Protein AF-A0A0S2UX70-F1 (afdb_monomer_lite)

Secondary structure (DSSP, 8-state):
-HHHHHHHHHHHHHHHHHHHHHHHTT--SS-GGGSPP-TTS----TT--TTT--STTT-SSTTPPP---SSSS-HHHHHHHHIIIIIHHHHHHHHHHT-TTTTTTSSSHHHHHHHH-

Sequence (117 aa):
MDEACKDAGLKYTETFKVAENLQLDGMGEPMPKDLHPDWAGEHVWSLKIGAYHDGPGYGGAQGQSGEFRMSNCSDIERVCFESVGYWMTYIFKGMAHGSWNDATYFDGSLGMDRWLV

Structure (mmCIF, N/CA/C/O backbone):
data_AF-A0A0S2UX70-F1
#
_entry.id   AF-A0A0S2UX70-F1
#
loop_
_atom_site.group_PDB
_atom_site.id
_atom_site.type_symbol
_atom_site.label_atom_id
_atom_site.label_alt_id
_atom_site.label_comp_id
_atom_site.label_asym_id
_atom_site.label_entity_id
_atom_site.label_seq_id
_atom_site.pdbx_PDB_ins_code
_atom_site.Cartn_x
_atom_site.Cartn_y
_atom_site.Cartn_z
_atom_site.occupancy
_atom_site.B_iso_or_equiv
_atom_site.auth_seq_id
_atom_site.auth_comp_id
_atom_site.auth_asym_id
_atom_site.auth_atom_id
_atom_site.pdbx_PDB_model_num
ATOM 1 N N . MET A 1 1 ? 11.529 7.102 -16.628 1.00 97.12 1 MET A N 1
ATOM 2 C CA . MET A 1 1 ? 11.497 6.936 -15.162 1.00 97.12 1 MET A CA 1
ATOM 3 C C . MET A 1 1 ? 10.191 7.482 -14.612 1.00 97.12 1 MET A C 1
ATOM 5 O O . MET A 1 1 ? 9.403 6.682 -14.143 1.00 97.12 1 MET A O 1
ATOM 9 N N . ASP A 1 2 ? 9.923 8.781 -14.765 1.00 98.50 2 ASP A N 1
ATOM 10 C CA . ASP A 1 2 ? 8.745 9.445 -14.184 1.00 98.50 2 ASP A CA 1
ATOM 11 C C . ASP A 1 2 ? 7.411 8.762 -14.506 1.00 98.50 2 ASP A C 1
ATOM 13 O O . ASP A 1 2 ? 6.670 8.432 -13.587 1.00 98.50 2 ASP A O 1
ATOM 17 N N . GLU A 1 3 ? 7.129 8.482 -15.783 1.00 98.75 3 GLU A N 1
ATOM 18 C CA . GLU A 1 3 ? 5.881 7.801 -16.169 1.00 98.75 3 GLU A CA 1
ATOM 19 C C . GLU A 1 3 ? 5.774 6.396 -15.564 1.00 98.75 3 GLU A C 1
ATOM 21 O O . GLU A 1 3 ? 4.747 6.054 -14.998 1.00 98.75 3 GLU A O 1
ATOM 26 N N . ALA A 1 4 ? 6.863 5.624 -15.535 1.00 98.38 4 ALA A N 1
ATOM 27 C CA . ALA A 1 4 ? 6.850 4.304 -14.902 1.00 98.38 4 ALA A CA 1
ATOM 28 C C . ALA A 1 4 ? 6.574 4.376 -13.389 1.00 98.38 4 ALA A C 1
ATOM 30 O O . ALA A 1 4 ? 5.921 3.494 -12.841 1.00 98.38 4 ALA A O 1
ATOM 31 N N . CYS A 1 5 ? 7.040 5.428 -12.708 1.00 98.44 5 CYS A N 1
ATOM 32 C CA . CYS A 1 5 ? 6.722 5.652 -11.298 1.00 98.44 5 CYS A CA 1
ATOM 33 C C . CYS A 1 5 ? 5.262 6.069 -11.088 1.00 98.44 5 CYS A C 1
ATOM 35 O O . CYS A 1 5 ? 4.647 5.626 -10.120 1.00 98.44 5 CYS A O 1
ATOM 37 N N . LYS A 1 6 ? 4.701 6.891 -11.984 1.00 98.69 6 LYS A N 1
ATOM 38 C CA . LYS A 1 6 ? 3.277 7.258 -11.951 1.00 98.69 6 LYS A CA 1
ATOM 39 C C . LYS A 1 6 ? 2.390 6.036 -12.188 1.00 98.69 6 LYS A C 1
ATOM 41 O O . LYS A 1 6 ? 1.478 5.800 -11.401 1.00 98.69 6 LYS A O 1
ATOM 46 N N . ASP A 1 7 ? 2.713 5.227 -13.193 1.00 98.69 7 ASP A N 1
ATOM 47 C CA . ASP A 1 7 ? 1.980 4.002 -13.522 1.00 98.69 7 ASP A CA 1
ATOM 48 C C . ASP A 1 7 ? 2.062 2.971 -12.386 1.00 98.69 7 ASP A C 1
ATOM 50 O O . ASP A 1 7 ? 1.067 2.335 -12.042 1.00 98.69 7 ASP A O 1
ATOM 54 N N . ALA A 1 8 ? 3.220 2.839 -11.733 1.00 98.62 8 ALA A N 1
ATOM 55 C CA . ALA A 1 8 ? 3.358 1.999 -10.543 1.00 98.62 8 ALA A CA 1
ATOM 56 C C . ALA A 1 8 ? 2.503 2.509 -9.369 1.00 98.62 8 ALA A C 1
ATOM 58 O O . ALA A 1 8 ? 1.860 1.721 -8.677 1.00 98.62 8 ALA A O 1
ATOM 59 N N . GLY A 1 9 ? 2.449 3.830 -9.169 1.00 98.38 9 GLY A N 1
ATOM 60 C CA . GLY A 1 9 ? 1.581 4.443 -8.163 1.00 98.38 9 GLY A CA 1
ATOM 61 C C . GLY A 1 9 ? 0.096 4.197 -8.439 1.00 98.38 9 GLY A C 1
ATOM 62 O O . GLY A 1 9 ? -0.667 3.977 -7.498 1.00 98.38 9 GLY A O 1
ATOM 63 N N . LEU A 1 10 ? -0.311 4.156 -9.713 1.00 98.62 10 LEU A N 1
ATOM 64 C CA . LEU A 1 10 ? -1.676 3.800 -10.102 1.00 98.62 10 LEU A CA 1
ATOM 65 C C . LEU A 1 10 ? -2.014 2.365 -9.677 1.00 98.62 10 LEU A C 1
ATOM 67 O O . LEU A 1 10 ? -3.030 2.162 -9.015 1.00 98.62 10 LEU A O 1
ATOM 71 N N . LYS A 1 11 ? -1.132 1.399 -9.969 1.00 98.50 11 LYS A N 1
ATOM 72 C CA . LYS A 1 11 ? -1.313 -0.001 -9.547 1.00 98.50 11 LYS A CA 1
ATOM 73 C C . LYS A 1 11 ? -1.442 -0.126 -8.031 1.00 98.50 11 LYS A C 1
ATOM 75 O O . LYS A 1 11 ? -2.382 -0.742 -7.547 1.00 98.50 11 LYS A O 1
ATOM 80 N N . TYR A 1 12 ? -0.545 0.508 -7.272 1.00 98.69 12 TYR A N 1
ATOM 81 C CA . TYR A 1 12 ? -0.618 0.433 -5.811 1.00 98.69 12 TYR A CA 1
ATOM 82 C C . TYR A 1 12 ? -1.870 1.107 -5.241 1.00 98.69 12 TYR A C 1
ATOM 84 O O . TYR A 1 12 ? -2.402 0.645 -4.238 1.00 98.69 12 TYR A O 1
ATOM 92 N N . THR A 1 13 ? -2.372 2.166 -5.881 1.00 98.50 13 THR A N 1
ATOM 93 C CA . THR A 1 13 ? -3.639 2.788 -5.468 1.00 98.50 13 THR A CA 1
ATOM 94 C C . THR A 1 13 ? -4.797 1.791 -5.569 1.00 98.50 13 THR A C 1
ATOM 96 O O . THR A 1 13 ? -5.633 1.736 -4.670 1.00 98.50 13 THR A O 1
ATOM 99 N N . GLU A 1 14 ? -4.825 0.965 -6.619 1.00 98.50 14 GLU A N 1
ATOM 100 C CA . GLU A 1 14 ? -5.809 -0.111 -6.775 1.00 98.50 14 GLU A CA 1
ATOM 101 C C . GLU A 1 14 ? -5.623 -1.212 -5.720 1.00 98.50 14 GLU A C 1
ATOM 103 O O . GLU A 1 14 ? -6.578 -1.553 -5.021 1.00 98.50 14 GLU A O 1
ATOM 108 N N . THR A 1 15 ? -4.389 -1.690 -5.513 1.00 98.38 15 THR A N 1
ATOM 109 C CA . THR A 1 15 ? -4.065 -2.693 -4.481 1.00 98.38 15 THR A CA 1
ATOM 110 C C . THR A 1 15 ? -4.469 -2.221 -3.081 1.00 98.38 15 THR A C 1
ATOM 112 O O . THR A 1 15 ? -5.130 -2.943 -2.334 1.00 98.38 15 THR A O 1
ATOM 115 N N . PHE A 1 16 ? -4.114 -0.984 -2.722 1.00 98.62 16 PHE A N 1
ATOM 116 C CA . PHE A 1 16 ? -4.446 -0.399 -1.426 1.00 98.62 16 PHE A CA 1
ATOM 117 C C . PHE A 1 16 ? -5.955 -0.266 -1.245 1.00 98.62 16 PHE A C 1
ATOM 119 O O . PHE A 1 16 ? -6.456 -0.496 -0.149 1.00 98.62 16 PHE A O 1
ATOM 126 N N . LYS A 1 17 ? -6.702 0.070 -2.305 1.00 98.44 17 LYS A N 1
ATOM 127 C CA . LYS A 1 17 ? -8.152 0.240 -2.199 1.00 98.44 17 LYS A CA 1
ATOM 128 C C . LYS A 1 17 ? -8.868 -1.064 -1.853 1.00 98.44 17 LYS A C 1
ATOM 130 O O . LYS A 1 17 ? -9.833 -1.029 -1.093 1.00 98.44 17 LYS A O 1
ATOM 135 N N . VAL A 1 18 ? -8.379 -2.201 -2.348 1.00 98.31 18 VAL A N 1
ATOM 136 C CA . VAL A 1 18 ? -8.881 -3.524 -1.943 1.00 98.31 18 VAL A CA 1
ATOM 137 C C . VAL A 1 18 ? -8.646 -3.749 -0.446 1.00 98.31 18 VAL A C 1
ATOM 139 O O . VAL A 1 18 ? -9.591 -4.059 0.278 1.00 98.31 18 VAL A O 1
ATOM 142 N N . ALA A 1 19 ? -7.420 -3.523 0.035 1.00 98.19 19 ALA A N 1
ATOM 143 C CA . ALA A 1 19 ? -7.074 -3.688 1.448 1.00 98.19 19 ALA A CA 1
ATOM 144 C C . ALA A 1 19 ? -7.853 -2.736 2.373 1.00 98.19 19 ALA A C 1
ATOM 146 O O . ALA A 1 19 ? -8.356 -3.149 3.416 1.00 98.19 19 ALA A O 1
ATOM 147 N N . GLU A 1 20 ? -7.989 -1.468 1.979 1.00 98.38 20 GLU A N 1
ATOM 148 C CA . GLU A 1 20 ? -8.729 -0.454 2.731 1.00 98.38 20 GLU A CA 1
ATOM 149 C C . GLU A 1 20 ? -10.216 -0.805 2.825 1.00 98.38 20 GLU A C 1
ATOM 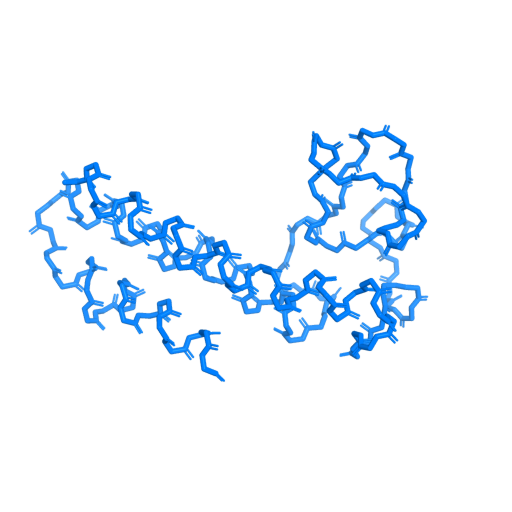151 O O . GLU A 1 20 ? -10.797 -0.700 3.902 1.00 98.38 20 GLU A O 1
ATOM 156 N N . ASN A 1 21 ? -10.832 -1.268 1.734 1.00 98.31 21 ASN A N 1
ATOM 157 C CA . ASN A 1 21 ? -12.232 -1.686 1.766 1.00 98.31 21 ASN A CA 1
ATOM 158 C C . ASN A 1 21 ? -12.436 -2.875 2.717 1.00 98.31 21 ASN A C 1
ATOM 160 O O . ASN A 1 21 ? -13.345 -2.828 3.536 1.00 98.31 21 ASN A O 1
ATOM 164 N N . LEU A 1 22 ? -11.556 -3.884 2.697 1.00 97.94 22 LEU A N 1
ATOM 165 C CA . LEU A 1 22 ? -11.627 -5.004 3.647 1.00 97.94 22 LEU A CA 1
ATOM 166 C C . LEU A 1 22 ? -11.506 -4.536 5.105 1.00 97.94 22 LEU A C 1
ATOM 168 O O . LEU A 1 22 ? -12.249 -5.008 5.966 1.00 97.94 22 LEU A O 1
ATOM 172 N N . GLN A 1 23 ? -10.611 -3.585 5.384 1.00 97.50 23 GLN A N 1
ATOM 173 C CA . GLN A 1 23 ? -10.465 -2.994 6.715 1.00 97.50 23 GLN A CA 1
ATOM 174 C C . GLN A 1 23 ? -11.734 -2.241 7.145 1.00 97.50 23 GLN A C 1
ATOM 176 O O . GLN A 1 23 ? -12.201 -2.402 8.273 1.00 97.50 23 GLN A O 1
ATOM 181 N N . LEU A 1 24 ? -12.302 -1.418 6.262 1.00 97.62 24 LEU A N 1
ATOM 182 C CA . LEU A 1 24 ? -13.479 -0.601 6.565 1.00 97.62 24 LEU A CA 1
ATOM 183 C C . LEU A 1 24 ? -14.767 -1.423 6.676 1.00 97.62 24 LEU A C 1
ATOM 185 O O . LEU A 1 24 ? -15.604 -1.117 7.526 1.00 97.62 24 LEU A O 1
ATOM 189 N N . ASP A 1 25 ? -14.894 -2.484 5.883 1.00 97.62 25 ASP A N 1
ATOM 190 C CA . ASP A 1 25 ? -16.026 -3.414 5.926 1.00 97.62 25 ASP A CA 1
ATOM 191 C C . ASP A 1 25 ? -15.913 -4.415 7.094 1.00 97.62 25 ASP A C 1
ATOM 193 O O . ASP A 1 25 ? -16.842 -5.177 7.360 1.00 97.62 25 ASP A O 1
ATOM 197 N N . GLY A 1 26 ? -14.789 -4.411 7.825 1.00 96.25 26 GLY A N 1
ATOM 198 C CA . GLY A 1 26 ? -14.541 -5.325 8.941 1.00 96.25 26 GLY A CA 1
ATOM 199 C C . GLY A 1 26 ? -14.310 -6.774 8.504 1.00 96.25 26 GLY A C 1
ATOM 200 O O . GLY A 1 26 ? -14.577 -7.693 9.275 1.00 96.25 26 GLY A O 1
ATOM 201 N N . MET A 1 27 ? -13.846 -6.960 7.267 1.00 96.31 27 MET A N 1
ATOM 202 C CA . MET A 1 27 ? -13.597 -8.248 6.614 1.00 96.31 27 MET A CA 1
ATOM 203 C C . MET A 1 27 ? -12.101 -8.576 6.488 1.00 96.31 27 MET A C 1
ATOM 205 O O . MET A 1 27 ? -11.738 -9.550 5.831 1.00 96.31 27 MET A O 1
ATOM 209 N N . GLY A 1 28 ? -11.218 -7.769 7.084 1.00 90.19 28 GLY A N 1
ATOM 210 C CA . GLY A 1 28 ? -9.805 -8.110 7.221 1.00 90.19 28 GLY A CA 1
ATOM 211 C C . GLY A 1 28 ? -9.634 -9.302 8.163 1.00 90.19 28 GLY A C 1
ATOM 212 O O . GLY A 1 28 ? -10.102 -9.273 9.299 1.00 90.19 28 GLY A O 1
ATOM 213 N N . GLU A 1 29 ? -8.970 -10.360 7.707 1.00 92.88 29 GLU A N 1
ATOM 214 C CA . GLU A 1 29 ? -8.735 -11.556 8.516 1.00 92.88 29 GLU A CA 1
ATOM 215 C C . GLU A 1 29 ? -7.230 -11.754 8.772 1.00 92.88 29 GLU A C 1
ATOM 217 O O . GLU A 1 29 ? -6.488 -12.077 7.839 1.00 92.88 29 GLU A O 1
ATOM 222 N N . PRO A 1 30 ? -6.751 -11.591 10.024 1.00 94.06 30 PRO A N 1
ATOM 223 C CA . PRO A 1 30 ? -7.443 -11.007 11.186 1.00 94.06 30 PRO A CA 1
ATOM 224 C C . PRO A 1 30 ? -7.571 -9.470 11.103 1.00 94.06 30 PRO A C 1
ATOM 226 O O . PRO A 1 30 ? -6.807 -8.812 10.399 1.00 94.06 30 PRO A O 1
ATOM 229 N N . MET A 1 31 ? -8.487 -8.886 11.886 1.00 97.81 31 MET A N 1
ATOM 230 C CA . MET A 1 31 ? -8.576 -7.429 12.071 1.00 97.81 31 MET A CA 1
ATOM 231 C C . MET A 1 31 ? -7.481 -6.931 13.040 1.00 97.81 31 MET A C 1
ATOM 233 O O . MET A 1 31 ? -7.072 -7.682 13.927 1.00 97.81 31 MET A O 1
ATOM 237 N N . PRO A 1 32 ? -7.061 -5.646 12.994 1.00 97.38 32 PRO A N 1
ATOM 238 C CA . PRO A 1 32 ? -5.983 -5.119 13.848 1.00 97.38 32 PRO A CA 1
ATOM 239 C C . PRO A 1 32 ? -6.156 -5.336 15.356 1.00 97.38 32 PRO A C 1
ATOM 241 O O . PRO A 1 32 ? -5.192 -5.621 16.063 1.00 97.38 32 PRO A O 1
ATOM 244 N N . LYS A 1 33 ? -7.394 -5.250 15.853 1.00 96.62 33 LYS A N 1
ATOM 245 C CA . LYS A 1 33 ? -7.744 -5.507 17.262 1.00 96.62 33 LYS A CA 1
ATOM 246 C C . LYS A 1 33 ? -7.490 -6.954 17.713 1.00 96.62 33 LYS A C 1
ATOM 248 O O . LYS A 1 33 ? -7.388 -7.196 18.909 1.00 96.62 33 LYS A O 1
ATOM 253 N N . ASP A 1 34 ? -7.434 -7.889 16.767 1.00 97.19 34 ASP A N 1
ATOM 254 C CA . ASP A 1 34 ? -7.280 -9.325 17.009 1.00 97.19 34 ASP A CA 1
ATOM 255 C C . ASP A 1 34 ? -5.826 -9.792 16.774 1.00 97.19 34 ASP A C 1
ATOM 257 O O . ASP A 1 34 ? -5.477 -10.933 17.077 1.00 97.19 34 ASP A O 1
ATOM 261 N N . LEU A 1 35 ? -4.962 -8.910 16.256 1.00 97.62 35 LEU A N 1
ATOM 262 C CA . LEU A 1 35 ? -3.515 -9.119 16.154 1.00 97.62 35 LEU A CA 1
ATOM 263 C C . LEU A 1 35 ? -2.814 -8.839 17.488 1.00 97.62 35 LEU A C 1
ATOM 265 O O . LEU A 1 35 ? -3.371 -8.197 18.376 1.00 97.62 35 LEU A O 1
ATOM 269 N N . HIS A 1 36 ? -1.557 -9.276 17.627 1.00 98.19 36 HIS A N 1
ATOM 270 C CA . HIS A 1 36 ? -0.724 -8.820 18.743 1.00 98.19 36 HIS A CA 1
ATOM 271 C C . HIS A 1 36 ? -0.553 -7.289 18.658 1.00 98.19 36 HIS A C 1
ATOM 273 O O . HIS A 1 36 ? -0.421 -6.785 17.537 1.00 98.19 36 HIS A O 1
ATOM 279 N N . PRO A 1 37 ? -0.519 -6.557 19.792 1.00 98.31 37 PRO A N 1
ATOM 280 C CA . PRO A 1 37 ? -0.268 -5.120 19.780 1.00 98.31 37 PRO A CA 1
ATOM 281 C C . PRO A 1 37 ? 0.983 -4.758 18.973 1.00 98.31 37 PRO A C 1
ATOM 283 O O . PRO A 1 37 ? 1.958 -5.519 18.940 1.00 98.31 37 PRO A O 1
ATOM 286 N N . ASP A 1 38 ? 0.954 -3.601 18.326 1.00 98.00 38 ASP A N 1
ATOM 287 C CA . ASP A 1 38 ? 2.112 -3.029 17.650 1.00 98.00 38 ASP A CA 1
ATOM 288 C C . ASP A 1 38 ? 3.221 -2.652 18.653 1.00 98.00 38 ASP A C 1
ATOM 290 O O . ASP A 1 38 ? 3.085 -2.818 19.871 1.00 98.00 38 ASP A O 1
ATOM 294 N N . TRP A 1 39 ? 4.354 -2.152 18.156 1.00 97.25 39 TRP A N 1
ATOM 295 C CA . TRP A 1 39 ? 5.474 -1.764 19.026 1.00 97.25 39 TRP A CA 1
ATOM 296 C C . TRP A 1 39 ? 5.116 -0.682 20.067 1.00 97.25 39 TRP A C 1
ATOM 298 O O . TRP A 1 39 ? 5.789 -0.583 21.095 1.00 97.25 39 TRP A O 1
ATOM 308 N N . ALA A 1 40 ? 4.075 0.120 19.811 1.00 97.19 40 ALA A N 1
ATOM 309 C CA . ALA A 1 40 ? 3.566 1.142 20.720 1.00 97.19 40 ALA A CA 1
ATOM 310 C C . ALA A 1 40 ? 2.555 0.576 21.736 1.00 97.19 40 ALA A C 1
ATOM 312 O O . ALA A 1 40 ? 2.113 1.297 22.632 1.00 97.19 40 ALA A O 1
ATOM 313 N N . GLY A 1 41 ? 2.228 -0.716 21.644 1.00 97.62 41 GLY A N 1
ATOM 314 C CA . GLY A 1 41 ? 1.231 -1.373 22.481 1.00 97.62 41 GLY A CA 1
ATOM 315 C C . GLY A 1 41 ? -0.205 -1.096 22.035 1.00 97.62 41 GLY A C 1
ATOM 316 O O . GLY A 1 41 ? -1.126 -1.271 22.831 1.00 97.62 41 GLY A O 1
ATOM 317 N N . GLU A 1 42 ? -0.406 -0.665 20.789 1.00 97.69 42 GLU A N 1
ATOM 318 C CA . GLU A 1 42 ? -1.706 -0.310 20.228 1.00 97.69 42 GLU A CA 1
ATOM 319 C C . GLU A 1 42 ? -2.169 -1.304 19.151 1.00 97.69 42 GLU A C 1
ATOM 321 O O . GLU A 1 42 ? -1.443 -2.198 18.726 1.00 97.69 42 GLU A O 1
ATOM 326 N N . HIS A 1 43 ? -3.416 -1.154 18.700 1.00 97.81 43 HIS A N 1
ATOM 327 C CA . HIS A 1 43 ? -4.022 -1.979 17.650 1.00 97.81 43 HIS A CA 1
ATOM 328 C C . HIS A 1 43 ? -4.431 -1.125 16.443 1.00 97.81 43 HIS A C 1
ATOM 330 O O . HIS A 1 43 ? -5.571 -1.178 15.974 1.00 97.81 43 HIS A O 1
ATOM 336 N N . VAL A 1 44 ? -3.512 -0.279 15.972 1.00 98.31 44 VAL A N 1
ATOM 337 C CA . VAL A 1 44 ? -3.716 0.558 14.782 1.00 98.31 44 VAL A CA 1
ATOM 338 C C . VAL A 1 44 ? -3.453 -0.269 13.521 1.00 98.31 44 VAL A C 1
ATOM 340 O O . VAL A 1 44 ? -2.523 -1.078 13.476 1.00 98.31 44 VAL A O 1
ATOM 343 N N . TRP A 1 45 ? -4.273 -0.077 12.484 1.00 98.56 45 TRP A N 1
ATOM 344 C CA . TRP A 1 45 ? -4.100 -0.758 11.197 1.00 98.56 45 TRP A CA 1
ATOM 345 C C . TRP A 1 45 ? -2.725 -0.458 10.593 1.00 98.56 45 TRP A C 1
ATOM 347 O O . TRP A 1 45 ? -2.324 0.707 10.539 1.00 98.56 45 TRP A O 1
ATOM 357 N N . SER A 1 46 ? -2.006 -1.483 10.115 1.00 98.56 46 SER A N 1
ATOM 358 C CA . SER A 1 46 ? -0.606 -1.322 9.692 1.00 98.56 46 SER A CA 1
ATOM 359 C C . SER A 1 46 ? -0.447 -0.308 8.559 1.00 98.56 46 SER A C 1
ATOM 361 O O . SER A 1 46 ? 0.497 0.481 8.541 1.00 98.56 46 SER A O 1
ATOM 363 N N . LEU A 1 47 ? -1.401 -0.301 7.629 1.00 98.56 47 LEU A N 1
ATOM 364 C CA . LEU A 1 47 ? -1.367 0.539 6.436 1.00 98.56 47 LEU A CA 1
ATOM 365 C C . LEU A 1 47 ? -1.940 1.951 6.663 1.00 98.56 47 LEU A C 1
ATOM 367 O O . LEU A 1 47 ? -2.002 2.745 5.722 1.00 98.56 47 LEU A O 1
ATOM 371 N N . LYS A 1 48 ? -2.342 2.306 7.894 1.00 98.56 48 LYS A N 1
ATOM 372 C CA . LYS A 1 48 ? -2.861 3.646 8.195 1.00 98.56 48 LYS A CA 1
ATOM 373 C C . LYS A 1 48 ? -1.749 4.687 8.066 1.00 98.56 48 LYS A C 1
ATOM 375 O O . LYS A 1 48 ? -0.856 4.771 8.906 1.00 98.56 48 LYS A O 1
ATOM 380 N N . ILE A 1 49 ? -1.877 5.569 7.083 1.00 98.69 49 ILE A N 1
ATOM 381 C CA . ILE A 1 49 ? -1.112 6.818 6.982 1.00 98.69 49 ILE A CA 1
ATOM 382 C C . ILE A 1 49 ? -1.936 7.951 7.607 1.00 98.69 49 ILE A C 1
ATOM 384 O O . ILE A 1 49 ? -2.898 8.425 7.005 1.00 98.69 49 ILE A O 1
ATOM 388 N N . GLY A 1 50 ? -1.560 8.427 8.796 1.00 98.38 50 GLY A N 1
ATOM 389 C CA . GLY A 1 50 ? -2.357 9.397 9.564 1.00 98.38 50 GLY A CA 1
ATOM 390 C C . GLY A 1 50 ? -2.598 10.745 8.867 1.00 98.38 50 GLY A C 1
ATOM 391 O O . GLY A 1 50 ? -3.524 11.465 9.223 1.00 98.38 50 GLY A O 1
ATOM 392 N N . ALA A 1 51 ? -1.807 11.075 7.842 1.00 98.50 51 ALA A N 1
ATOM 393 C CA . ALA A 1 51 ? -2.016 12.255 7.001 1.00 98.50 51 ALA A CA 1
ATOM 394 C C . ALA A 1 51 ? -3.175 12.111 5.990 1.00 98.50 51 ALA A C 1
ATOM 396 O O . ALA A 1 51 ? -3.661 13.125 5.492 1.00 98.50 51 ALA A O 1
ATOM 397 N N . TYR A 1 52 ? -3.601 10.882 5.675 1.00 98.31 52 TYR A N 1
ATOM 398 C CA . TYR A 1 52 ? -4.628 10.590 4.664 1.00 98.31 52 TYR A CA 1
ATOM 399 C C . TYR A 1 52 ? -5.838 9.841 5.222 1.00 98.31 52 TYR A C 1
ATOM 401 O O . TYR A 1 52 ? -6.935 9.981 4.686 1.00 98.31 52 TYR A O 1
ATOM 409 N N . HIS A 1 53 ? -5.652 9.077 6.298 1.00 98.25 53 HIS A N 1
ATOM 410 C CA . HIS A 1 53 ? -6.687 8.225 6.869 1.00 98.25 53 HIS A CA 1
ATOM 411 C C . HIS A 1 53 ? -6.990 8.650 8.304 1.00 98.25 53 HIS A C 1
ATOM 413 O O . HIS A 1 53 ? -6.103 8.698 9.161 1.00 98.25 53 HIS A O 1
ATOM 419 N N . ASP A 1 54 ? -8.266 8.913 8.566 1.00 96.75 54 ASP A N 1
ATOM 420 C CA . ASP A 1 54 ? -8.796 9.201 9.892 1.00 96.75 54 ASP A CA 1
ATOM 421 C C . ASP A 1 54 ? -10.148 8.505 10.075 1.00 96.75 54 ASP A C 1
ATOM 423 O O . ASP A 1 54 ? -10.886 8.288 9.111 1.00 96.75 54 ASP A O 1
ATOM 427 N N . GLY A 1 55 ? -10.458 8.131 11.314 1.00 94.81 55 GLY A N 1
ATOM 428 C CA . GLY A 1 55 ? -11.703 7.458 11.672 1.00 94.81 55 GLY A CA 1
ATOM 429 C C . GLY A 1 55 ? -11.526 6.118 12.397 1.00 94.81 55 GLY A C 1
ATOM 430 O O . GLY A 1 55 ? -10.451 5.513 12.385 1.00 94.81 55 GLY A O 1
ATOM 431 N N . PRO A 1 56 ? -12.607 5.624 13.028 1.00 94.00 56 PRO A N 1
ATOM 432 C CA . PRO A 1 56 ? -12.561 4.469 13.926 1.00 94.00 56 PRO A CA 1
ATOM 433 C C . PRO A 1 56 ? -12.179 3.164 13.222 1.00 94.00 56 PRO A C 1
ATOM 435 O O . PRO A 1 56 ? -11.615 2.282 13.862 1.00 94.00 56 PRO A O 1
ATOM 438 N N . GLY A 1 57 ? -12.437 3.052 11.914 1.00 94.50 57 GLY A N 1
ATOM 439 C CA . GLY A 1 57 ? -12.062 1.884 11.115 1.00 94.50 57 GLY A CA 1
ATOM 440 C C . GLY A 1 57 ? -10.552 1.656 11.026 1.00 94.50 57 GLY A C 1
ATOM 441 O O . GLY A 1 57 ? -10.140 0.535 10.772 1.00 94.50 57 GLY A O 1
ATOM 442 N N . TYR A 1 58 ? -9.720 2.668 11.282 1.00 97.31 58 TYR A N 1
ATOM 443 C CA . TYR A 1 58 ? -8.260 2.549 11.194 1.00 97.31 58 TYR A CA 1
ATOM 444 C C . TYR A 1 58 ? -7.564 2.404 12.558 1.00 97.31 58 TYR A C 1
ATOM 446 O O . TYR A 1 58 ? -6.417 1.959 12.616 1.00 97.31 58 TYR A O 1
ATOM 454 N N . GLY A 1 59 ? -8.235 2.787 13.650 1.00 96.44 59 GLY A N 1
ATOM 455 C CA . GLY A 1 59 ? -7.638 2.901 14.987 1.00 96.44 59 GLY A CA 1
ATOM 456 C C . GLY A 1 59 ? -6.721 4.123 15.154 1.00 96.44 59 GLY A C 1
ATOM 457 O O . GLY A 1 59 ? -6.470 4.866 14.204 1.00 96.44 59 GLY A O 1
ATOM 458 N N . GLY A 1 60 ? -6.212 4.337 16.371 1.00 96.69 60 GLY A N 1
ATOM 459 C CA . GLY A 1 60 ? -5.300 5.440 16.714 1.00 96.69 60 GLY A CA 1
ATOM 460 C C . GLY A 1 60 ? -5.950 6.833 16.715 1.00 96.69 60 GLY A C 1
ATOM 461 O O . GLY A 1 60 ? -7.097 7.013 16.308 1.00 96.69 60 GLY A O 1
ATOM 462 N N . ALA A 1 61 ? -5.204 7.840 17.168 1.00 96.94 61 ALA A N 1
ATOM 463 C CA . ALA A 1 61 ? -5.629 9.239 17.176 1.00 96.94 61 ALA A CA 1
ATOM 464 C C . ALA A 1 61 ? -5.618 9.881 15.771 1.00 96.94 61 ALA A C 1
ATOM 466 O O . ALA A 1 61 ? -5.012 9.366 14.822 1.00 96.94 61 ALA A O 1
ATOM 467 N N . GLN A 1 62 ? -6.263 11.046 15.640 1.00 97.06 62 GLN A N 1
ATOM 468 C CA . GLN A 1 62 ? -6.213 11.854 14.419 1.00 97.06 62 GLN A CA 1
ATOM 469 C C . GLN A 1 62 ? -4.763 12.247 14.106 1.00 97.06 62 GLN A C 1
ATOM 471 O O . GLN A 1 62 ? -4.036 12.730 14.975 1.00 97.06 62 GLN A O 1
ATOM 476 N N . GLY A 1 63 ? -4.335 12.039 12.860 1.00 97.06 63 GLY A N 1
ATOM 477 C CA . GLY A 1 63 ? -2.958 12.306 12.433 1.00 97.06 63 GLY A CA 1
ATOM 478 C C . GLY A 1 63 ? -1.950 11.212 12.799 1.00 97.06 63 GLY A C 1
ATOM 479 O O . GLY A 1 63 ? -0.831 11.232 12.291 1.00 97.06 63 GLY A O 1
ATOM 480 N N . GLN A 1 64 ? -2.327 10.234 13.629 1.00 98.00 64 GLN A N 1
ATOM 481 C CA . GLN A 1 64 ? -1.462 9.113 13.985 1.00 98.00 64 GLN A CA 1
ATOM 482 C C . GLN A 1 64 ? -1.479 8.045 12.887 1.00 98.00 64 GLN A C 1
ATOM 484 O O . GLN A 1 64 ? -2.550 7.578 12.494 1.00 98.00 64 GLN A O 1
ATOM 489 N N . SER A 1 65 ? -0.301 7.637 12.421 1.00 98.62 65 SER A N 1
ATOM 490 C CA . SER A 1 65 ? -0.128 6.479 11.537 1.00 98.62 65 SER A CA 1
ATOM 491 C C . SER A 1 65 ? -0.051 5.175 12.327 1.00 98.62 65 SER A C 1
ATOM 493 O O . SER A 1 65 ? 0.323 5.180 13.499 1.00 98.62 65 SER A O 1
ATOM 495 N N . GLY A 1 66 ? -0.349 4.062 11.667 1.00 98.31 66 GLY A N 1
ATOM 496 C CA . GLY A 1 66 ? -0.004 2.742 12.182 1.00 98.31 66 GLY A CA 1
ATOM 497 C C . GLY A 1 66 ? 1.476 2.417 11.985 1.00 98.31 66 GLY A C 1
ATOM 498 O O . GLY A 1 66 ? 2.206 3.107 11.266 1.00 98.31 66 GLY A O 1
ATOM 499 N N . GLU A 1 67 ? 1.923 1.335 12.616 1.00 98.56 67 GLU A N 1
ATOM 500 C CA . GLU A 1 67 ? 3.227 0.745 12.320 1.00 98.56 67 GLU A CA 1
ATOM 501 C C . GLU A 1 67 ? 3.180 0.036 10.956 1.00 98.56 67 GLU A C 1
ATOM 503 O O . GLU A 1 67 ? 2.605 -1.049 10.826 1.00 98.56 67 GLU A O 1
ATOM 508 N N . PHE A 1 68 ? 3.799 0.639 9.940 1.00 98.69 68 PHE A N 1
ATOM 509 C CA . PHE A 1 68 ? 3.900 0.071 8.594 1.00 98.69 68 PHE A CA 1
ATOM 510 C C . PHE A 1 68 ? 4.893 -1.099 8.563 1.00 98.69 68 PHE A C 1
ATOM 512 O O . PHE A 1 68 ? 6.090 -0.903 8.786 1.00 98.69 68 PHE A O 1
ATOM 519 N N . ARG A 1 69 ? 4.403 -2.317 8.301 1.00 98.44 69 ARG A N 1
ATOM 520 C CA . ARG A 1 69 ? 5.181 -3.553 8.487 1.00 98.44 69 ARG A CA 1
ATOM 521 C C . ARG A 1 69 ? 4.700 -4.706 7.603 1.00 98.44 69 ARG A C 1
ATOM 523 O O . ARG A 1 69 ? 3.546 -4.752 7.194 1.00 98.44 69 ARG A O 1
ATOM 530 N N . MET A 1 70 ? 5.590 -5.675 7.383 1.00 98.12 70 MET A N 1
ATOM 531 C CA . MET A 1 70 ? 5.283 -6.969 6.749 1.00 98.12 70 MET A CA 1
ATOM 532 C C . MET A 1 70 ? 5.007 -8.103 7.752 1.00 98.12 70 MET A C 1
ATOM 534 O O . MET A 1 70 ? 4.799 -9.246 7.353 1.00 98.12 70 MET A O 1
ATOM 538 N N . SER A 1 71 ? 5.137 -7.828 9.049 1.00 98.00 71 SER A N 1
ATOM 539 C CA . SER A 1 71 ? 5.093 -8.814 10.130 1.00 98.00 71 SER A CA 1
ATOM 540 C C . SER A 1 71 ? 3.946 -8.511 11.086 1.00 98.00 71 SER A C 1
ATOM 542 O O . SER A 1 71 ? 3.552 -7.358 11.233 1.00 98.00 71 SER A O 1
ATOM 544 N N . ASN A 1 72 ? 3.424 -9.536 11.770 1.00 98.25 72 ASN A N 1
ATOM 545 C CA . ASN A 1 72 ? 2.292 -9.380 12.696 1.00 98.25 72 ASN A CA 1
ATOM 546 C C . ASN A 1 72 ? 1.157 -8.528 12.079 1.00 98.25 72 ASN A C 1
ATOM 548 O O . ASN A 1 72 ? 0.742 -7.495 12.615 1.00 98.25 72 ASN A O 1
ATOM 552 N N . CYS A 1 73 ? 0.749 -8.931 10.882 1.00 98.31 73 CYS A N 1
ATOM 553 C CA . CYS A 1 73 ? -0.300 -8.328 10.076 1.00 98.31 73 CYS A CA 1
ATOM 554 C C . CYS A 1 73 ? -0.972 -9.428 9.244 1.00 98.31 73 CYS A C 1
ATOM 556 O O . CYS A 1 73 ? -0.488 -10.564 9.200 1.00 98.31 73 CYS A O 1
ATOM 558 N N . SER A 1 74 ? -2.106 -9.113 8.627 1.00 97.56 74 SER A N 1
ATOM 559 C CA . SER A 1 74 ? -2.742 -10.013 7.663 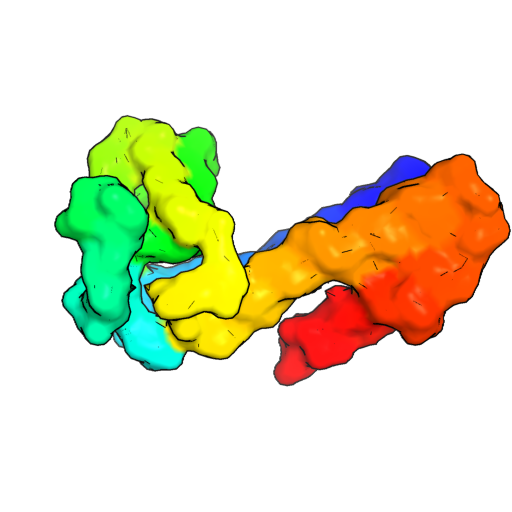1.00 97.56 74 SER A CA 1
ATOM 560 C C . SER A 1 74 ? -1.882 -10.184 6.404 1.00 97.56 74 SER A C 1
ATOM 562 O O . SER A 1 74 ? -1.032 -9.347 6.085 1.00 97.56 74 SER A O 1
ATOM 564 N N . ASP A 1 75 ? -2.135 -11.246 5.635 1.00 98.00 75 ASP A N 1
ATOM 565 C CA . ASP A 1 75 ? -1.467 -11.426 4.341 1.00 98.00 75 ASP A CA 1
ATOM 566 C C . ASP A 1 75 ? -1.762 -10.267 3.382 1.00 98.00 75 ASP A C 1
ATOM 568 O O . ASP A 1 75 ? -0.869 -9.844 2.656 1.00 98.00 75 ASP A O 1
ATOM 572 N N . ILE A 1 76 ? -2.968 -9.695 3.421 1.00 97.69 76 ILE A N 1
ATOM 573 C CA . ILE A 1 76 ? -3.326 -8.532 2.599 1.00 97.69 76 ILE A CA 1
ATOM 574 C C . ILE A 1 76 ? -2.454 -7.320 2.952 1.00 97.69 76 ILE A C 1
ATOM 576 O O . ILE A 1 76 ? -1.895 -6.682 2.060 1.00 97.69 76 ILE A O 1
ATOM 580 N N . GLU A 1 77 ? -2.273 -7.027 4.243 1.00 98.56 77 GLU A N 1
ATOM 581 C CA . GLU A 1 77 ? -1.387 -5.943 4.684 1.00 98.56 77 GLU A CA 1
ATOM 582 C C . GLU A 1 77 ? 0.066 -6.190 4.263 1.00 98.56 77 GLU A C 1
ATOM 584 O O . GLU A 1 77 ? 0.727 -5.277 3.758 1.00 98.56 77 GLU A O 1
ATOM 589 N N . ARG A 1 78 ? 0.551 -7.430 4.407 1.00 98.56 78 ARG A N 1
ATOM 590 C CA . ARG A 1 78 ? 1.898 -7.827 3.979 1.00 98.56 78 ARG A CA 1
ATOM 591 C C . ARG A 1 78 ? 2.087 -7.643 2.475 1.00 98.56 78 ARG A C 1
ATOM 593 O O . ARG A 1 78 ? 3.093 -7.083 2.053 1.00 98.56 78 ARG A O 1
ATOM 600 N N . VAL A 1 79 ? 1.132 -8.079 1.664 1.00 98.12 79 VAL A N 1
ATOM 601 C CA . VAL A 1 79 ? 1.203 -7.970 0.203 1.00 98.12 79 VAL A CA 1
ATOM 602 C C . VAL A 1 79 ? 1.197 -6.513 -0.253 1.00 98.12 79 VAL A C 1
ATOM 604 O O . VAL A 1 79 ? 2.002 -6.134 -1.107 1.00 98.12 79 VAL A O 1
ATOM 607 N N . CYS A 1 80 ? 0.376 -5.659 0.365 1.00 98.50 80 CYS A N 1
ATOM 608 C CA . CYS A 1 80 ? 0.448 -4.218 0.136 1.00 98.50 80 CYS A CA 1
ATOM 609 C C . CYS A 1 80 ? 1.832 -3.663 0.497 1.00 98.50 80 CYS A C 1
ATOM 611 O O . CYS A 1 80 ? 2.431 -2.950 -0.313 1.00 98.50 80 CYS A O 1
ATOM 613 N N . PHE A 1 81 ? 2.367 -4.026 1.670 1.00 98.75 81 PHE A N 1
ATOM 614 C CA . PHE A 1 81 ? 3.710 -3.621 2.082 1.00 98.75 81 PHE A CA 1
ATOM 615 C C . PHE A 1 81 ? 4.757 -4.022 1.038 1.00 98.75 81 PHE A C 1
ATOM 617 O O . PHE A 1 81 ? 5.543 -3.182 0.611 1.00 98.75 81 PHE A O 1
ATOM 624 N N . GLU A 1 82 ? 4.767 -5.280 0.598 1.00 98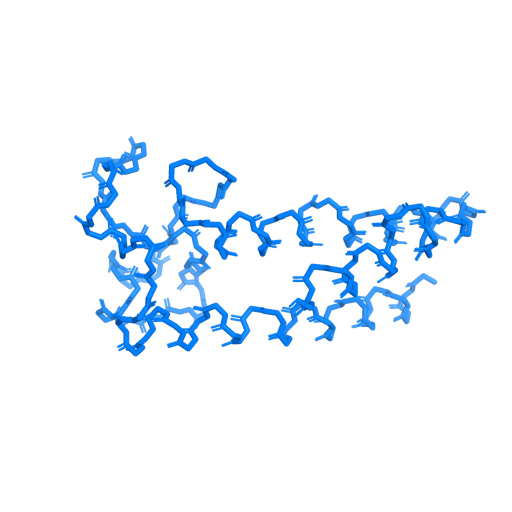.81 82 GLU A N 1
ATOM 625 C CA . GLU A 1 82 ? 5.737 -5.785 -0.378 1.00 98.81 82 GLU A CA 1
ATOM 626 C C . GLU A 1 82 ? 5.589 -5.081 -1.732 1.00 98.81 82 GLU A C 1
ATOM 628 O O . GLU A 1 82 ? 6.587 -4.718 -2.359 1.00 98.81 82 GLU A O 1
ATOM 633 N N . SER A 1 83 ? 4.352 -4.801 -2.153 1.00 98.69 83 SER A N 1
ATOM 634 C CA . SER A 1 83 ? 4.083 -4.135 -3.425 1.00 98.69 83 SER A CA 1
ATOM 635 C C . SER A 1 83 ? 4.679 -2.737 -3.519 1.00 98.69 83 SER A C 1
ATOM 637 O O . SER A 1 83 ? 5.345 -2.413 -4.507 1.00 98.69 83 SER A O 1
ATOM 639 N N . VAL A 1 84 ? 4.487 -1.908 -2.494 1.00 98.56 84 VAL A N 1
ATOM 640 C CA . VAL A 1 84 ? 5.037 -0.543 -2.487 1.00 98.56 84 VAL A CA 1
ATOM 641 C C . VAL A 1 84 ? 6.473 -0.489 -1.961 1.00 98.56 84 VAL A C 1
ATOM 643 O O . VAL A 1 84 ? 7.293 0.282 -2.457 1.00 98.56 84 VAL A O 1
ATOM 646 N N . GLY A 1 85 ? 6.795 -1.315 -0.968 1.00 98.31 85 GLY A N 1
ATOM 647 C CA . GLY A 1 85 ? 8.074 -1.314 -0.265 1.00 98.31 85 GLY A CA 1
ATOM 648 C C . GLY A 1 85 ? 9.197 -2.001 -1.034 1.00 98.31 85 GLY A C 1
ATOM 649 O O . GLY A 1 85 ? 10.355 -1.626 -0.855 1.00 98.31 85 GLY A O 1
ATOM 650 N N . TYR A 1 86 ? 8.874 -2.961 -1.910 1.00 98.56 86 TYR A N 1
ATOM 651 C CA . TYR A 1 86 ? 9.851 -3.695 -2.719 1.00 98.56 86 TYR A CA 1
ATOM 652 C C . TYR A 1 86 ? 9.670 -3.427 -4.211 1.00 98.56 86 TYR A C 1
ATOM 654 O O . TYR A 1 86 ? 10.480 -2.710 -4.800 1.00 98.56 86 TYR A O 1
ATOM 662 N N . TRP A 1 87 ? 8.600 -3.935 -4.822 1.00 98.56 87 TRP A N 1
ATOM 663 C CA . TRP A 1 87 ? 8.452 -3.994 -6.285 1.00 98.56 87 TRP A CA 1
ATOM 664 C C . TRP A 1 87 ? 8.389 -2.612 -6.925 1.00 98.56 87 TRP A C 1
ATOM 666 O O . TRP A 1 87 ? 9.094 -2.329 -7.895 1.00 98.56 87 TRP A O 1
ATOM 676 N N . MET A 1 88 ? 7.633 -1.687 -6.328 1.00 98.62 88 MET A N 1
ATOM 677 C CA . MET A 1 88 ? 7.600 -0.299 -6.791 1.00 98.62 88 MET A CA 1
ATOM 678 C C . MET A 1 88 ? 8.982 0.371 -6.711 1.00 98.62 88 MET A C 1
ATOM 680 O O . MET A 1 88 ? 9.343 1.170 -7.582 1.00 98.62 88 MET A O 1
ATOM 684 N N . THR A 1 89 ? 9.805 0.016 -5.717 1.00 98.62 89 THR A N 1
ATOM 685 C CA . THR A 1 89 ? 11.180 0.529 -5.624 1.00 98.62 89 THR A CA 1
ATOM 686 C C . THR A 1 89 ? 12.075 -0.036 -6.724 1.00 98.62 89 THR A C 1
ATOM 688 O O . THR A 1 89 ? 12.945 0.687 -7.212 1.00 98.62 89 THR A O 1
ATOM 691 N N . TYR A 1 90 ? 11.836 -1.270 -7.179 1.00 98.69 90 TYR A N 1
ATOM 692 C CA . TYR A 1 90 ? 12.567 -1.867 -8.300 1.00 98.69 90 TYR A CA 1
ATOM 693 C C . TYR A 1 90 ? 12.224 -1.169 -9.615 1.00 98.69 90 TYR A C 1
ATOM 695 O O . TYR A 1 90 ? 13.111 -0.943 -10.432 1.00 98.69 90 TYR A O 1
ATOM 703 N N . ILE A 1 91 ? 10.988 -0.691 -9.778 1.00 98.81 91 ILE A N 1
ATOM 704 C CA . ILE A 1 91 ? 10.599 0.152 -10.918 1.00 98.81 91 ILE A CA 1
ATOM 705 C C . ILE A 1 91 ? 11.347 1.481 -10.896 1.00 98.81 91 ILE A C 1
ATOM 707 O O . ILE A 1 91 ? 12.001 1.835 -11.880 1.00 98.81 91 ILE A O 1
ATOM 711 N N . PHE A 1 92 ? 11.300 2.205 -9.773 1.00 98.69 92 PHE A N 1
ATOM 712 C CA . PHE A 1 92 ? 12.003 3.482 -9.651 1.00 98.69 92 PHE A CA 1
ATOM 713 C C . PHE A 1 92 ? 13.511 3.315 -9.870 1.00 98.69 92 PHE A C 1
ATOM 715 O O . PHE A 1 92 ? 14.103 4.005 -10.701 1.00 98.69 92 PHE A O 1
ATOM 722 N N . LYS A 1 93 ? 14.141 2.372 -9.161 1.00 98.75 93 LYS A N 1
ATOM 723 C CA . LYS A 1 93 ? 15.590 2.159 -9.230 1.00 98.75 93 LYS A CA 1
ATOM 724 C C . LYS A 1 93 ? 16.019 1.541 -10.555 1.00 98.75 93 LYS A C 1
ATOM 726 O O . LYS A 1 93 ? 17.013 2.002 -11.109 1.00 98.75 93 LYS A O 1
ATOM 73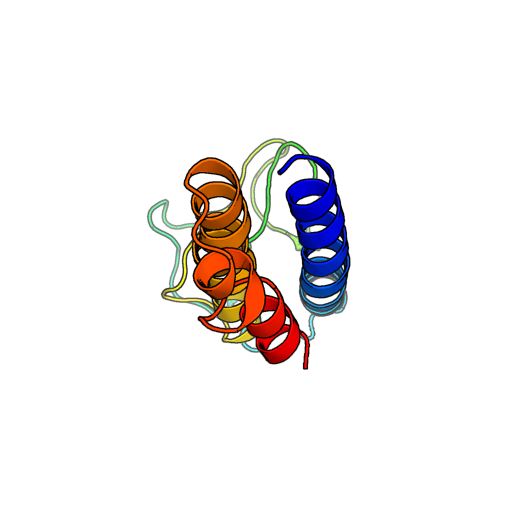1 N N . GLY A 1 94 ? 15.279 0.579 -11.091 1.00 98.69 94 GLY A N 1
ATOM 732 C CA . GLY A 1 94 ? 15.553 -0.032 -12.389 1.00 98.69 94 GLY A CA 1
ATOM 733 C C . GLY A 1 94 ? 15.518 1.004 -13.507 1.00 98.69 94 GLY A C 1
ATOM 734 O O . GLY A 1 94 ? 16.483 1.138 -14.258 1.00 98.69 94 GLY A O 1
ATOM 735 N N . MET A 1 95 ? 14.477 1.843 -13.542 1.00 98.69 95 MET A N 1
ATOM 736 C CA . MET A 1 95 ? 14.382 2.926 -14.525 1.00 98.69 95 MET A CA 1
ATOM 737 C C . MET A 1 95 ? 15.440 4.016 -14.337 1.00 98.69 95 MET A C 1
ATOM 739 O O . MET A 1 95 ? 15.900 4.580 -15.328 1.00 98.69 95 MET A O 1
ATOM 743 N N . ALA A 1 96 ? 15.827 4.327 -13.097 1.00 98.50 96 ALA A N 1
ATOM 744 C CA . ALA A 1 96 ? 16.866 5.319 -12.815 1.00 98.50 96 ALA A CA 1
ATOM 745 C C . ALA A 1 96 ? 18.273 4.851 -13.231 1.00 98.50 96 ALA A C 1
ATOM 747 O O . ALA A 1 96 ? 19.113 5.681 -13.570 1.00 98.50 96 ALA A O 1
ATOM 748 N N . HIS A 1 97 ? 18.531 3.538 -13.223 1.00 98.75 97 HIS A N 1
ATOM 749 C CA . HIS A 1 97 ? 19.856 2.958 -13.488 1.00 98.75 97 HIS A CA 1
ATOM 750 C C . HIS A 1 97 ? 19.925 2.143 -14.791 1.00 98.75 97 HIS A C 1
ATOM 752 O O . HIS A 1 97 ? 20.907 1.443 -15.027 1.00 98.75 97 HIS A O 1
ATOM 758 N N . GLY A 1 98 ? 18.901 2.223 -15.648 1.00 98.44 98 GLY A N 1
ATOM 759 C CA . GLY A 1 98 ? 18.870 1.539 -16.947 1.00 98.44 98 GLY A CA 1
ATOM 760 C C . GLY A 1 98 ? 18.719 0.014 -16.872 1.00 98.44 98 GLY A C 1
ATOM 761 O O . GLY A 1 98 ? 18.980 -0.668 -17.863 1.00 98.44 98 GLY A O 1
ATOM 762 N N . SER A 1 99 ? 18.293 -0.532 -15.728 1.00 98.62 99 SER A N 1
ATOM 763 C CA . SER A 1 99 ? 17.945 -1.949 -15.583 1.00 98.62 99 SER A CA 1
ATOM 764 C C . SER A 1 99 ? 16.473 -2.159 -15.934 1.00 98.62 99 SER A C 1
ATOM 766 O O . SER A 1 99 ? 15.572 -2.059 -15.099 1.00 98.62 99 SER A O 1
ATOM 768 N N . TRP A 1 100 ? 16.214 -2.415 -17.217 1.00 98.38 100 TRP A N 1
ATOM 769 C CA . TRP A 1 100 ? 14.852 -2.522 -17.750 1.00 98.38 100 TRP A CA 1
ATOM 770 C C . TRP A 1 100 ? 14.079 -3.719 -17.193 1.00 98.38 100 TRP A C 1
ATOM 772 O O . TRP A 1 100 ? 12.863 -3.634 -17.020 1.00 98.38 100 TRP A O 1
ATOM 782 N N . ASN A 1 101 ? 14.774 -4.819 -16.887 1.00 98.56 101 ASN A N 1
ATOM 783 C CA . ASN A 1 101 ? 14.135 -6.015 -16.341 1.00 98.56 101 ASN A CA 1
ATOM 784 C C . ASN A 1 101 ? 13.787 -5.869 -14.859 1.00 98.56 101 ASN A C 1
ATOM 786 O O . ASN A 1 101 ? 12.711 -6.327 -14.488 1.00 98.56 101 ASN A O 1
ATOM 790 N N . ASP A 1 102 ? 14.598 -5.173 -14.051 1.00 98.44 102 ASP A N 1
ATOM 791 C CA . ASP A 1 102 ? 14.208 -4.830 -12.670 1.00 98.44 102 ASP A CA 1
ATOM 792 C C . ASP A 1 102 ? 12.948 -3.962 -12.657 1.00 98.44 102 ASP A C 1
ATOM 794 O O . ASP A 1 102 ? 12.096 -4.100 -11.788 1.00 98.44 102 ASP A O 1
ATOM 798 N N . ALA A 1 103 ? 12.777 -3.098 -13.662 1.00 9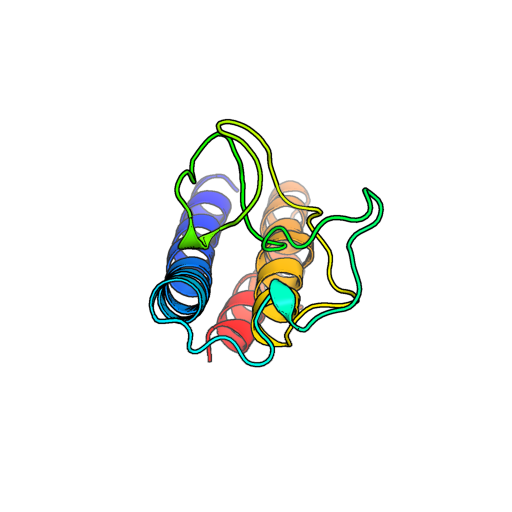8.62 103 ALA A N 1
ATOM 799 C CA . ALA A 1 103 ? 11.570 -2.290 -13.780 1.00 98.62 103 ALA A CA 1
ATOM 800 C C . ALA A 1 103 ? 10.347 -3.054 -14.317 1.00 98.62 103 ALA A C 1
ATOM 802 O O . ALA A 1 103 ? 9.233 -2.529 -14.288 1.00 98.62 103 ALA A O 1
ATOM 803 N N . THR A 1 104 ? 10.520 -4.281 -14.810 1.00 98.62 104 THR A N 1
ATOM 804 C CA . THR A 1 104 ? 9.460 -5.039 -15.489 1.00 98.62 104 THR A CA 1
ATOM 805 C C . THR A 1 104 ? 9.343 -6.465 -14.954 1.00 98.62 104 THR A C 1
ATOM 807 O O . THR A 1 104 ? 8.587 -6.690 -14.011 1.00 98.62 104 THR A O 1
ATOM 810 N N . TYR A 1 105 ? 10.048 -7.422 -15.562 1.00 98.25 105 TYR A N 1
ATOM 811 C CA . TYR A 1 105 ? 9.889 -8.860 -15.333 1.00 98.25 105 TYR A CA 1
ATOM 812 C C . TYR A 1 105 ? 10.454 -9.352 -14.001 1.00 98.25 105 TYR A C 1
ATOM 814 O O . TYR A 1 105 ? 9.864 -10.244 -13.390 1.00 98.25 105 TYR A O 1
ATOM 822 N N . PHE A 1 106 ? 11.584 -8.795 -13.562 1.00 98.06 106 PHE A N 1
ATOM 823 C CA . PHE A 1 106 ? 12.258 -9.170 -12.317 1.00 98.06 106 PHE A CA 1
ATOM 824 C C . PHE A 1 106 ? 11.650 -8.394 -11.161 1.00 98.06 106 PHE A C 1
ATOM 826 O O . PHE A 1 106 ? 12.250 -7.515 -10.557 1.00 98.06 106 PHE A O 1
ATOM 833 N N . ASP A 1 107 ? 10.386 -8.728 -10.938 1.00 98.25 107 ASP A N 1
ATOM 834 C CA . ASP A 1 107 ? 9.567 -8.296 -9.821 1.00 98.25 107 ASP A CA 1
ATOM 835 C C . ASP A 1 107 ? 9.340 -6.778 -9.729 1.00 98.25 107 ASP A C 1
ATOM 837 O O . ASP A 1 107 ? 8.890 -6.285 -8.706 1.00 98.25 107 ASP A O 1
ATOM 841 N N . GLY A 1 108 ? 9.577 -6.031 -10.810 1.00 98.44 108 GLY A N 1
ATOM 842 C CA . GLY A 1 108 ? 9.144 -4.642 -10.946 1.00 98.44 108 GLY A CA 1
ATOM 843 C C . GLY A 1 108 ? 7.653 -4.547 -11.258 1.00 98.44 108 GLY A C 1
ATOM 844 O O . GLY A 1 108 ? 6.799 -4.981 -10.487 1.00 98.44 108 GLY A O 1
ATOM 845 N N . SER A 1 109 ? 7.317 -4.001 -12.429 1.00 98.62 109 SER A N 1
ATOM 846 C CA . SER A 1 109 ? 5.923 -3.791 -12.845 1.00 98.62 109 SER A CA 1
ATOM 847 C C . SER A 1 109 ? 5.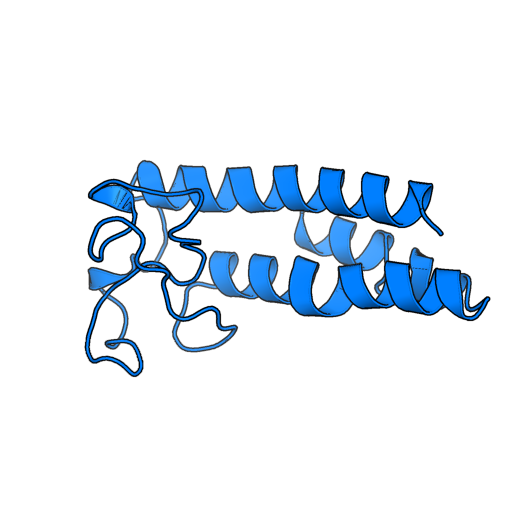080 -5.071 -12.810 1.00 98.62 109 SER A C 1
ATOM 849 O O . SER A 1 109 ? 3.964 -5.044 -12.294 1.00 98.62 109 SER A O 1
ATOM 851 N N . LEU A 1 110 ? 5.629 -6.199 -13.280 1.00 98.50 110 LEU A N 1
ATOM 852 C CA . LEU A 1 110 ? 4.928 -7.487 -13.248 1.00 98.50 110 LEU A CA 1
ATOM 853 C C . LEU A 1 110 ? 4.964 -8.138 -11.858 1.00 98.50 110 LEU A C 1
ATOM 855 O O . LEU A 1 110 ? 4.171 -9.031 -11.577 1.00 98.50 110 LEU A O 1
ATOM 859 N N . GLY A 1 111 ? 5.869 -7.699 -10.978 1.00 98.56 111 GLY A N 1
ATOM 860 C CA . GLY A 1 111 ? 5.842 -8.061 -9.563 1.00 98.56 111 GLY A CA 1
ATOM 861 C C . GLY A 1 111 ? 4.633 -7.474 -8.855 1.00 98.56 111 GLY A C 1
ATOM 862 O O . GLY A 1 111 ? 3.919 -8.209 -8.180 1.00 98.56 111 GLY A O 1
ATOM 863 N N . MET A 1 112 ? 4.353 -6.189 -9.089 1.00 98.81 112 MET A N 1
ATOM 864 C CA . MET A 1 112 ? 3.135 -5.544 -8.591 1.00 98.81 112 MET A CA 1
ATOM 865 C C . MET A 1 112 ? 1.871 -6.199 -9.162 1.00 98.81 112 MET A C 1
ATOM 867 O O . MET A 1 112 ? 0.934 -6.442 -8.412 1.00 98.81 112 MET A O 1
ATOM 871 N N . ASP A 1 113 ? 1.860 -6.560 -10.453 1.00 98.69 113 ASP A N 1
ATOM 872 C CA . ASP A 1 113 ? 0.703 -7.237 -11.066 1.00 98.69 113 ASP A CA 1
ATOM 873 C C . ASP A 1 113 ? 0.386 -8.576 -10.392 1.00 98.69 113 ASP A C 1
ATOM 875 O O . ASP A 1 113 ? -0.774 -8.875 -10.130 1.00 98.69 113 ASP A O 1
ATOM 879 N N . ARG A 1 114 ? 1.406 -9.377 -10.063 1.00 98.62 114 ARG A N 1
ATOM 880 C CA . ARG A 1 114 ? 1.204 -10.663 -9.373 1.00 98.62 114 ARG A CA 1
ATOM 881 C C . ARG A 1 114 ? 0.701 -10.517 -7.942 1.00 98.62 114 ARG A C 1
ATOM 883 O O . ARG A 1 114 ? 0.147 -11.478 -7.431 1.00 98.62 114 ARG A O 1
ATOM 890 N N . TRP A 1 115 ? 0.924 -9.370 -7.306 1.00 98.00 115 TRP A N 1
ATOM 891 C CA . TRP A 1 115 ? 0.411 -9.093 -5.964 1.00 98.00 115 TRP A CA 1
ATOM 892 C C . TRP A 1 115 ? -0.961 -8.435 -5.947 1.00 98.00 115 TRP A C 1
ATOM 894 O O . TRP A 1 115 ? -1.602 -8.403 -4.902 1.00 98.00 115 TRP A O 1
ATOM 904 N N . LEU A 1 116 ? -1.405 -7.900 -7.082 1.00 97.81 116 LEU A N 1
ATOM 905 C CA . LEU A 1 116 ? -2.765 -7.404 -7.235 1.00 97.81 116 LEU A CA 1
ATOM 906 C C . LEU A 1 116 ? -3.780 -8.540 -7.470 1.00 97.81 116 LEU A C 1
ATOM 908 O O . LEU A 1 116 ? -4.944 -8.376 -7.114 1.00 97.81 116 LEU A O 1
ATOM 912 N N . VAL A 1 117 ? -3.352 -9.654 -8.078 1.00 95.75 117 VAL A N 1
ATOM 913 C CA . VAL A 1 117 ? -4.166 -10.869 -8.307 1.00 95.75 117 VAL A CA 1
ATOM 914 C C . VAL A 1 117 ? -4.391 -11.635 -7.009 1.00 95.75 117 VAL A C 1
ATOM 916 O O . VAL A 1 117 ? -5.552 -12.050 -6.791 1.00 95.75 117 VAL A O 1
#

Foldseek 3Di:
DVVLLVVLVVLLVLLVVVVLVCLQVCNFVVHLVPWQADPVRHSFAQQAQLVPDDDPSGDDDRRDGHNNDLPRGGPSSNLSSCSVVPQSVLLVVCVVPVVVCSCPVVLHPVVSVVSSD

pLDDT: mean 97.91, std 1.27, range [90.19, 98.81]

Radius of gyration: 15.14 Å; chains: 1; bounding box: 36×24×40 Å